Protein AF-A0A958Y1S9-F1 (afdb_monomer)

Secondary structure (DSSP, 8-state):
--------------------------------GGG-BSS-HHHHHTTS---------TTS-HHHHHHHHHHHHHHHHHHHHHHHHHTS-HHHHHHH---HHHHHHHHHHTSSEEGGGTTEE-BTT--SPPTTTTTS-TT--HHHHHH---TTTT-TT------TTS--

Foldseek 3Di:
DDDDDDDDDDDDDDDDDDDDDDPDPPPPPPPQLVVFFPDDLVVLCVVDDDDDDDDDCVPPDPVVVVCVVVVVVVVVVVLVVVLCQQARPCCVVLVSHDDPSQSVQCSVVSHQFRPVVVGHGGGHPPDGQQPRRQQEPSPDDPVNLVPDPDPCSVPPPHGYDADPVRHD

Solvent-accessible surface area (backbone atoms only — not comparable to full-atom values): 11092 Å² total; per-residue (Å²): 134,89,84,87,84,90,84,90,85,89,87,89,87,82,89,86,84,86,80,82,96,70,91,75,76,82,73,82,74,78,73,56,52,67,81,33,56,76,57,66,62,67,70,58,49,66,75,64,74,90,74,90,83,80,80,90,63,80,89,50,54,72,69,56,58,64,44,48,63,58,54,52,53,54,50,53,52,50,53,56,52,49,35,35,43,52,62,29,81,57,61,71,58,58,69,56,47,76,43,67,70,57,48,51,51,28,62,78,44,45,37,65,30,38,70,94,58,84,33,46,51,46,43,64,90,69,56,72,70,58,93,59,43,44,42,38,46,93,85,65,48,71,67,56,59,70,69,52,91,56,89,62,75,86,43,97,87,56,72,51,53,59,50,99,85,67,45,113

Sequence (168 aa):
MRLF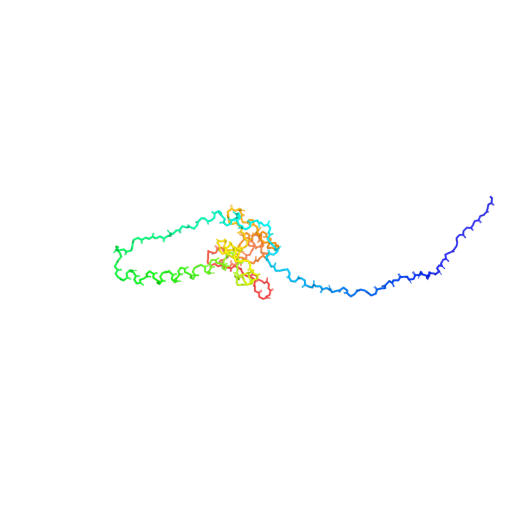NLLFLALSSVFVLSCGSDTGQETSQEASLADSLIVDIDQRLAKYVPVRLTTDVGQLSDKQKQMIPVLIEAARIMDELFWYEAYGQKDSLMEALTNEKLKRYVTINYGPWDRLEGNEPFIYGVGPKPAGANFYPADMTKEEFEAAQLEGKSSLYTFLRRDEGGKL

Nearest PDB structures (foldseek):
  5zum-assembly1_B  TM=8.514E-01  e=5.036E-05  Corallococcus sp. EGB

Radius of gyration: 29.76 Å; Cα contacts (8 Å, |Δi|>4): 106; chains: 1; bounding box: 54×35×114 Å

pLDDT: mean 83.68, std 22.07, range [27.48, 98.56]

Structure (mmCIF, N/CA/C/O backbone):
data_AF-A0A958Y1S9-F1
#
_entry.id   AF-A0A958Y1S9-F1
#
loop_
_atom_site.group_PDB
_atom_site.id
_atom_site.type_symbol
_atom_site.label_atom_id
_atom_site.label_alt_id
_atom_site.label_comp_id
_atom_site.label_asym_id
_atom_site.label_entity_id
_atom_site.label_seq_id
_atom_site.pdbx_PDB_ins_code
_atom_site.Cartn_x
_atom_site.Cartn_y
_atom_site.Cartn_z
_atom_site.occupancy
_atom_site.B_iso_or_equiv
_atom_site.auth_seq_id
_atom_site.auth_comp_id
_atom_site.auth_asym_id
_atom_site.auth_atom_id
_atom_site.pdbx_PDB_model_num
ATOM 1 N N . MET A 1 1 ? 32.224 -9.405 -84.136 1.00 35.88 1 MET A N 1
ATOM 2 C CA . MET A 1 1 ? 33.655 -9.139 -84.386 1.00 35.88 1 MET A CA 1
ATOM 3 C C . MET A 1 1 ? 33.952 -7.716 -83.923 1.00 35.88 1 MET A C 1
ATOM 5 O O . MET A 1 1 ? 33.524 -6.815 -84.618 1.00 35.88 1 MET A O 1
ATOM 9 N N . ARG A 1 2 ? 34.645 -7.567 -82.772 1.00 36.53 2 ARG A N 1
ATOM 10 C CA . ARG A 1 2 ? 35.274 -6.336 -82.216 1.00 36.53 2 ARG A CA 1
ATOM 11 C C . ARG A 1 2 ? 34.334 -5.160 -81.859 1.00 36.53 2 ARG A C 1
ATOM 13 O O . ARG A 1 2 ? 33.437 -4.863 -82.619 1.00 36.53 2 ARG A O 1
ATOM 20 N N . LEU A 1 3 ? 34.499 -4.375 -80.795 1.00 39.72 3 LEU A N 1
ATOM 21 C CA . LEU A 1 3 ? 35.246 -4.386 -79.525 1.00 39.72 3 LEU A CA 1
ATOM 22 C C . LEU A 1 3 ? 34.867 -3.038 -78.834 1.00 39.72 3 LEU A C 1
ATOM 24 O O . LEU A 1 3 ? 34.618 -2.067 -79.539 1.00 39.72 3 LEU A O 1
ATOM 28 N N . PHE A 1 4 ? 34.969 -2.974 -77.500 1.00 48.81 4 PHE A N 1
ATOM 29 C CA . PHE A 1 4 ? 35.302 -1.787 -76.673 1.00 48.81 4 PHE A CA 1
ATOM 30 C C . PHE A 1 4 ? 34.226 -0.827 -76.090 1.00 48.81 4 PHE A C 1
ATOM 32 O O . PHE A 1 4 ? 33.785 0.124 -76.719 1.00 48.81 4 PHE A O 1
ATOM 39 N N . ASN A 1 5 ? 33.935 -1.081 -74.802 1.00 37.22 5 ASN A N 1
ATOM 40 C CA . ASN A 1 5 ? 34.116 -0.250 -73.590 1.00 37.22 5 ASN A CA 1
ATOM 41 C C . ASN A 1 5 ? 33.474 1.141 -73.377 1.00 37.22 5 ASN A C 1
ATOM 43 O O . ASN A 1 5 ? 33.866 2.148 -73.955 1.00 37.22 5 ASN A O 1
ATOM 47 N N . LEU A 1 6 ? 32.616 1.133 -72.3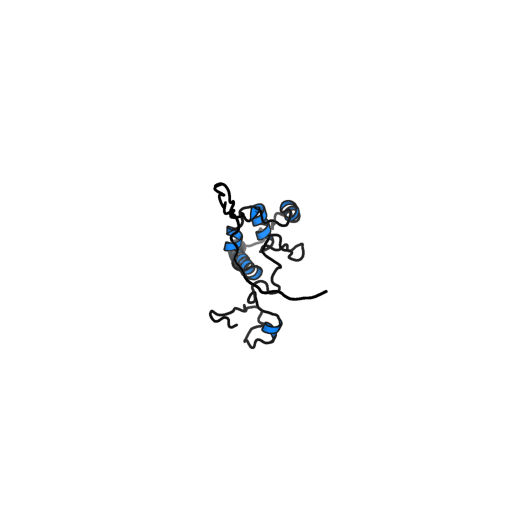43 1.00 44.75 6 LEU A N 1
ATOM 48 C CA . LEU A 1 6 ? 32.395 2.079 -71.235 1.00 44.75 6 LEU A CA 1
ATOM 49 C C . LEU A 1 6 ? 33.318 3.313 -71.110 1.00 44.75 6 LEU A C 1
ATOM 51 O O . LEU A 1 6 ? 34.526 3.164 -70.930 1.00 44.75 6 LEU A O 1
ATOM 55 N N . LEU A 1 7 ? 32.697 4.486 -70.903 1.00 48.53 7 LEU A N 1
ATOM 56 C CA . LEU A 1 7 ? 33.104 5.430 -69.852 1.00 48.53 7 LEU A CA 1
ATOM 57 C C . LEU A 1 7 ? 31.903 6.254 -69.329 1.00 48.53 7 LEU A C 1
ATOM 59 O O . LEU A 1 7 ? 30.962 6.552 -70.056 1.00 48.53 7 LEU A O 1
ATOM 63 N N . PHE A 1 8 ? 31.965 6.533 -68.030 1.00 41.59 8 PHE A N 1
ATOM 64 C CA . PHE A 1 8 ? 30.980 7.055 -67.078 1.00 41.59 8 PHE A CA 1
ATOM 65 C C . PHE A 1 8 ? 30.506 8.525 -67.243 1.00 41.59 8 PHE A C 1
ATOM 67 O O . PHE A 1 8 ? 31.199 9.343 -67.838 1.00 41.59 8 PHE A O 1
ATOM 74 N N . LEU A 1 9 ? 29.439 8.833 -66.472 1.00 36.12 9 LEU A N 1
ATOM 75 C CA . LEU A 1 9 ? 29.224 10.008 -65.582 1.00 36.12 9 LEU A CA 1
ATOM 76 C C . LEU A 1 9 ? 28.155 11.074 -65.963 1.00 36.12 9 LEU A C 1
ATOM 78 O O . LEU A 1 9 ? 28.416 12.010 -66.702 1.00 36.12 9 LEU A O 1
ATOM 82 N N . ALA A 1 10 ? 26.983 10.911 -65.316 1.00 41.19 10 ALA A N 1
ATOM 83 C CA . ALA A 1 10 ? 26.120 11.881 -64.605 1.00 41.19 10 ALA A CA 1
ATOM 84 C C . ALA A 1 10 ? 25.600 13.173 -65.284 1.00 41.19 10 ALA A C 1
ATOM 86 O O . ALA A 1 10 ? 26.380 14.035 -65.660 1.00 41.19 10 ALA A O 1
ATOM 87 N N . LEU A 1 11 ? 24.273 13.403 -65.245 1.00 43.31 11 LEU A N 1
ATOM 88 C CA . LEU A 1 11 ? 23.612 14.220 -64.202 1.00 43.31 11 LEU A CA 1
ATOM 89 C C . LEU A 1 11 ? 22.073 14.178 -64.343 1.00 43.31 11 LEU A C 1
ATOM 91 O O . LEU A 1 11 ? 21.521 14.335 -65.429 1.00 43.31 11 LEU A O 1
ATOM 95 N N . SER A 1 12 ? 21.397 13.955 -63.219 1.00 45.28 12 SER A N 1
ATOM 96 C CA . SER A 1 12 ? 19.947 13.818 -63.054 1.00 45.28 12 SER A CA 1
ATOM 97 C C . SER A 1 12 ? 19.234 15.167 -62.897 1.00 45.28 12 SER A C 1
ATOM 99 O O . SER A 1 12 ? 19.776 16.077 -62.276 1.00 45.28 12 SER A O 1
ATOM 101 N N . SER A 1 13 ? 17.964 15.262 -63.304 1.00 46.06 13 SER A N 1
ATOM 102 C CA . SER A 1 13 ? 16.965 16.112 -62.627 1.00 46.06 13 SER A CA 1
ATOM 103 C C . SER A 1 13 ? 15.566 15.522 -62.814 1.00 46.06 13 SER A C 1
ATOM 105 O O . SER A 1 13 ? 15.034 15.470 -63.919 1.00 46.06 13 SER A O 1
ATOM 107 N N . VAL A 1 14 ? 15.020 15.026 -61.706 1.00 54.75 14 VAL A N 1
ATOM 108 C CA . VAL A 1 14 ? 13.735 14.339 -61.555 1.00 54.75 14 VAL A CA 1
ATOM 109 C C . VAL A 1 14 ? 12.621 15.368 -61.337 1.00 54.75 14 VAL A C 1
ATOM 111 O O . VAL A 1 14 ? 12.810 16.354 -60.629 1.00 54.75 14 VAL A O 1
ATOM 114 N N . PHE A 1 15 ? 11.464 15.120 -61.952 1.00 43.06 15 PHE A N 1
ATOM 115 C CA . PHE A 1 15 ? 10.226 15.890 -61.809 1.00 43.06 15 PHE A CA 1
ATOM 116 C C . PHE A 1 15 ? 9.675 15.816 -60.376 1.00 43.06 15 PHE A C 1
ATOM 118 O O . PHE A 1 15 ? 9.481 14.724 -59.846 1.00 43.06 15 PHE A O 1
ATOM 125 N N . VAL A 1 16 ? 9.359 16.970 -59.781 1.00 47.00 16 VAL A N 1
ATOM 126 C CA . VAL A 1 16 ? 8.634 17.070 -58.506 1.00 47.00 16 VAL A CA 1
ATOM 127 C C . VAL A 1 16 ? 7.169 17.401 -58.794 1.00 47.00 16 VAL A C 1
ATOM 129 O O . VAL A 1 16 ? 6.853 18.477 -59.294 1.00 47.00 16 VAL A O 1
ATOM 132 N N . LEU A 1 17 ? 6.283 16.467 -58.452 1.00 54.09 17 LEU A N 1
ATOM 133 C CA . LEU A 1 17 ? 4.863 16.688 -58.186 1.00 54.09 17 LEU A CA 1
ATOM 134 C C . LEU A 1 17 ? 4.674 16.489 -56.679 1.00 54.09 17 LEU A C 1
ATOM 136 O O . LEU A 1 17 ? 4.943 15.399 -56.180 1.00 54.09 17 LEU A O 1
ATOM 140 N N . SER A 1 18 ? 4.217 17.511 -55.955 1.00 53.84 18 SER A N 1
ATOM 141 C CA . SER A 1 18 ? 3.702 17.335 -54.594 1.00 53.84 18 SER A CA 1
ATOM 142 C C . SER A 1 18 ? 2.550 18.298 -54.327 1.00 53.84 18 SER A C 1
ATOM 144 O O . SER A 1 18 ? 2.613 19.477 -54.671 1.00 53.84 18 SER A O 1
ATOM 146 N N . CYS A 1 19 ? 1.485 17.724 -53.773 1.00 47.78 19 CYS A N 1
ATOM 147 C CA . CYS A 1 19 ? 0.127 18.241 -53.663 1.00 47.78 19 CYS A CA 1
ATOM 148 C C . CYS A 1 19 ? -0.088 19.205 -52.489 1.00 47.78 19 CYS A C 1
ATOM 150 O O . CYS A 1 19 ? 0.555 19.087 -51.452 1.00 47.78 19 CYS A O 1
ATOM 152 N N . GLY A 1 20 ? -1.075 20.088 -52.681 1.00 36.44 20 GLY A N 1
ATOM 153 C CA . GLY A 1 20 ? -2.283 20.198 -51.851 1.00 36.44 20 GLY A CA 1
ATOM 154 C C . GLY A 1 20 ? -2.111 20.301 -50.339 1.00 36.44 20 GLY A C 1
ATOM 155 O O . GLY A 1 20 ? -1.920 19.304 -49.655 1.00 36.44 20 GLY A O 1
ATOM 156 N N . SER A 1 21 ? -2.293 21.518 -49.841 1.00 44.81 21 SER A N 1
ATOM 157 C CA . SER A 1 21 ? -2.508 21.875 -48.442 1.00 44.81 21 SER A CA 1
ATOM 158 C C . SER A 1 21 ? -3.730 21.170 -47.845 1.00 44.81 21 SER A C 1
ATOM 160 O O . SER A 1 21 ? -4.857 21.522 -48.192 1.00 44.81 21 SER A O 1
ATOM 162 N N . ASP A 1 22 ? -3.492 20.260 -46.905 1.00 35.56 22 ASP A N 1
ATOM 163 C CA . ASP A 1 22 ? -4.462 19.889 -45.879 1.00 35.56 22 ASP A CA 1
ATOM 164 C C . ASP A 1 22 ? -3.792 20.053 -44.514 1.00 35.56 22 ASP A C 1
ATOM 166 O O . ASP A 1 22 ? -2.750 19.465 -44.213 1.00 35.56 22 ASP A O 1
ATOM 170 N N . THR A 1 23 ? -4.360 20.955 -43.726 1.00 38.91 23 THR A N 1
ATOM 171 C CA . THR A 1 23 ? -3.888 21.357 -42.406 1.00 38.91 23 THR A CA 1
ATOM 172 C C . THR A 1 23 ? -4.188 20.222 -41.431 1.00 38.91 23 THR A C 1
ATOM 174 O O . THR A 1 23 ? -5.226 20.206 -40.773 1.00 38.91 23 THR A O 1
ATOM 177 N N . GLY A 1 24 ? -3.291 19.239 -41.368 1.00 29.97 24 GLY A N 1
ATOM 178 C CA . GLY A 1 24 ? -3.310 18.193 -40.355 1.00 29.97 24 GLY A CA 1
ATOM 179 C C . GLY A 1 24 ? -3.065 18.802 -38.979 1.00 29.97 24 GLY A C 1
ATOM 180 O O . GLY A 1 24 ? -1.935 19.132 -38.630 1.00 29.97 24 GLY A O 1
ATOM 181 N N . GLN A 1 25 ? -4.137 18.972 -38.208 1.00 29.33 25 GLN A N 1
ATOM 182 C CA . GLN A 1 25 ? -4.060 19.132 -36.763 1.00 29.33 25 GLN A CA 1
ATOM 183 C C . GLN A 1 25 ? -3.378 17.889 -36.182 1.00 29.33 25 GLN A C 1
ATOM 185 O O . GLN A 1 25 ? -3.997 16.830 -36.080 1.00 29.33 25 GLN A O 1
ATOM 190 N N . GLU A 1 26 ? -2.121 18.021 -35.762 1.00 32.56 26 GLU A N 1
ATOM 191 C CA . GLU A 1 26 ? -1.571 17.147 -34.732 1.00 32.56 26 GLU A CA 1
ATOM 192 C C . GLU A 1 26 ? -2.350 17.428 -33.447 1.00 32.56 26 GLU A C 1
ATOM 194 O O . GLU A 1 26 ? -2.066 18.351 -32.686 1.00 32.56 26 GLU A O 1
ATOM 199 N N . THR A 1 27 ? -3.413 16.654 -33.250 1.00 27.48 27 THR A N 1
ATOM 200 C CA . THR A 1 27 ? -4.022 16.509 -31.938 1.00 27.48 27 THR A CA 1
ATOM 201 C C . THR A 1 27 ? -3.050 15.673 -31.125 1.00 27.48 27 THR A C 1
ATOM 203 O O . THR A 1 27 ? -2.989 14.453 -31.262 1.00 27.48 27 THR A O 1
ATOM 206 N N . SER A 1 28 ? -2.265 16.348 -30.294 1.00 35.50 28 SER A N 1
ATOM 207 C CA . SER A 1 28 ? -1.664 15.779 -29.100 1.00 35.50 28 SER A CA 1
ATOM 208 C C . SER A 1 28 ? -2.789 15.213 -28.230 1.00 35.50 28 SER A C 1
ATOM 210 O O . SER A 1 28 ? -3.371 15.892 -27.389 1.00 35.50 28 SER A O 1
ATOM 212 N N . GLN A 1 29 ? -3.135 13.949 -28.476 1.00 35.03 29 GLN A N 1
ATOM 213 C CA . GLN A 1 29 ? -3.830 13.121 -27.506 1.00 35.03 29 GLN A CA 1
ATOM 214 C C . GLN A 1 29 ? -2.866 12.910 -26.337 1.00 35.03 29 GLN A C 1
ATOM 216 O O . GLN A 1 29 ? -2.034 12.005 -26.349 1.00 35.03 29 GLN A O 1
ATOM 221 N N . GLU A 1 30 ? -2.985 13.745 -25.307 1.00 40.19 30 GLU A N 1
ATOM 222 C CA . GLU A 1 30 ? -2.735 13.278 -23.948 1.00 40.19 30 GLU A CA 1
ATOM 223 C C . GLU A 1 30 ? -3.737 12.149 -23.694 1.00 40.19 30 GLU A C 1
ATOM 225 O O . GLU A 1 30 ? -4.896 12.372 -23.342 1.00 40.19 30 GLU A O 1
ATOM 230 N N . ALA A 1 31 ? -3.313 10.920 -23.989 1.00 40.09 31 ALA A N 1
ATOM 231 C CA . ALA A 1 31 ? -4.063 9.726 -23.658 1.00 40.09 31 ALA A CA 1
ATOM 232 C C . ALA A 1 31 ? -4.252 9.716 -22.140 1.00 40.09 31 ALA A C 1
ATOM 234 O O . ALA A 1 31 ? -3.313 9.487 -21.375 1.00 40.09 31 ALA A O 1
ATOM 235 N N . SER A 1 32 ? -5.470 10.019 -21.694 1.00 46.41 32 SER A N 1
ATOM 236 C CA . SER A 1 32 ? -5.829 9.864 -20.293 1.00 46.41 32 SER A CA 1
ATOM 237 C C . SER A 1 32 ? -5.598 8.400 -19.910 1.00 46.41 32 SER A C 1
ATOM 239 O O . SER A 1 32 ? -5.998 7.504 -20.652 1.00 46.41 32 SER A O 1
ATOM 241 N N . LEU A 1 33 ? -4.986 8.133 -18.753 1.00 52.72 33 LEU A N 1
ATOM 242 C CA . LEU A 1 33 ? -4.694 6.769 -18.277 1.00 52.72 33 LEU A CA 1
ATOM 243 C C . LEU A 1 33 ? -5.934 5.859 -18.167 1.00 52.72 33 LEU A C 1
ATOM 245 O O . LEU A 1 33 ? -5.793 4.654 -17.969 1.00 52.72 33 LEU A O 1
ATOM 249 N N . ALA A 1 34 ? -7.144 6.408 -18.313 1.00 47.28 34 ALA A N 1
ATOM 250 C CA . ALA A 1 34 ? -8.366 5.631 -18.466 1.00 47.28 34 ALA A CA 1
ATOM 251 C C . ALA A 1 34 ? -8.385 4.762 -19.743 1.00 47.28 34 ALA A C 1
ATOM 253 O O . ALA A 1 34 ? -8.983 3.690 -19.696 1.00 47.28 34 ALA A O 1
ATOM 254 N N . ASP A 1 35 ? -7.691 5.160 -20.818 1.00 49.47 35 ASP A N 1
ATOM 255 C CA . ASP A 1 35 ? -7.520 4.370 -22.057 1.00 49.47 35 ASP A CA 1
ATOM 256 C C . ASP A 1 35 ? -6.320 3.397 -21.997 1.00 49.47 35 ASP A C 1
ATOM 258 O O . ASP A 1 35 ? -6.071 2.644 -22.935 1.00 49.47 35 ASP A O 1
ATOM 262 N N . SER A 1 36 ? -5.589 3.365 -20.875 1.00 62.19 36 SER A N 1
ATOM 263 C CA . SER A 1 36 ? -4.355 2.579 -20.683 1.00 62.19 36 SER A CA 1
ATOM 264 C C . SER A 1 36 ? -4.560 1.271 -19.904 1.00 62.19 36 SER A C 1
ATOM 266 O O . SER A 1 36 ? -3.594 0.668 -19.429 1.00 62.19 36 SER A O 1
ATOM 268 N N . LEU A 1 37 ? -5.804 0.830 -19.711 1.00 70.31 37 LEU A N 1
ATOM 269 C CA . LEU A 1 37 ? -6.114 -0.418 -19.009 1.00 70.31 37 LEU A CA 1
ATOM 270 C C . LEU A 1 37 ? -5.789 -1.638 -19.878 1.00 70.31 37 LEU A C 1
ATOM 272 O O . LEU A 1 37 ? -6.243 -1.736 -21.013 1.00 70.31 37 LEU A O 1
ATOM 276 N N . ILE A 1 38 ? -5.062 -2.608 -19.317 1.00 78.12 38 ILE A N 1
ATOM 277 C CA . ILE A 1 38 ? -4.808 -3.901 -19.986 1.00 78.12 38 ILE A CA 1
ATOM 278 C C . ILE A 1 38 ? -5.879 -4.945 -19.598 1.00 78.12 38 ILE A C 1
ATOM 280 O O . ILE A 1 38 ? -5.991 -6.000 -20.219 1.00 78.12 38 ILE A O 1
ATOM 284 N N . VAL A 1 39 ? -6.691 -4.663 -18.571 1.00 82.31 39 VAL A N 1
ATOM 285 C CA . VAL A 1 39 ? -7.646 -5.614 -17.976 1.00 82.31 39 VAL A CA 1
ATOM 286 C C . VAL A 1 39 ? -9.040 -5.015 -17.796 1.00 82.31 39 VAL A C 1
ATOM 288 O O . VAL A 1 39 ? -9.200 -3.803 -17.654 1.00 82.31 39 VAL A O 1
ATOM 291 N N . ASP A 1 40 ? -10.046 -5.889 -17.704 1.00 91.25 40 ASP A N 1
ATOM 292 C CA . ASP A 1 40 ? -11.389 -5.529 -17.244 1.00 91.25 40 ASP A CA 1
ATOM 293 C C . ASP A 1 40 ? -11.366 -5.239 -15.732 1.00 91.25 40 ASP A C 1
ATOM 295 O O . ASP A 1 40 ? -11.329 -6.143 -14.891 1.00 91.25 40 ASP A O 1
ATOM 299 N N . ILE A 1 41 ? -11.369 -3.953 -15.377 1.00 92.12 41 ILE A N 1
ATOM 300 C CA . ILE A 1 41 ? -11.268 -3.514 -13.983 1.00 92.12 41 ILE A CA 1
ATOM 301 C C . ILE A 1 41 ? -12.492 -3.898 -13.143 1.00 92.12 41 ILE A C 1
ATOM 303 O O . ILE A 1 41 ? -12.367 -4.091 -11.934 1.00 92.12 41 ILE A O 1
ATOM 307 N N . ASP A 1 42 ? -13.665 -4.038 -13.764 1.00 93.88 42 ASP A N 1
ATOM 308 C CA . ASP A 1 42 ? -14.901 -4.403 -13.077 1.00 93.88 42 ASP A CA 1
ATOM 309 C C . ASP A 1 42 ? -14.856 -5.864 -12.634 1.00 93.88 42 ASP A C 1
ATOM 311 O O . ASP A 1 42 ? -15.123 -6.175 -11.469 1.00 93.88 42 ASP A O 1
ATOM 315 N N . GLN A 1 43 ? -14.418 -6.754 -13.528 1.00 94.75 43 GLN A N 1
ATOM 316 C CA . GLN A 1 43 ? -14.202 -8.161 -13.200 1.00 94.75 43 GLN A CA 1
ATOM 317 C C . GLN A 1 43 ? -13.162 -8.328 -12.082 1.00 94.75 43 GLN A C 1
ATOM 319 O O . GLN A 1 43 ? -13.335 -9.143 -11.172 1.00 94.75 43 GLN A O 1
ATOM 324 N N . ARG A 1 44 ? -12.074 -7.555 -12.141 1.00 94.25 44 ARG A N 1
ATOM 325 C CA . ARG A 1 44 ? -10.997 -7.592 -11.146 1.00 94.25 44 ARG A CA 1
ATOM 326 C C . ARG A 1 44 ? -11.471 -7.100 -9.775 1.00 94.25 44 ARG A C 1
ATOM 328 O O . ARG A 1 44 ? -11.271 -7.786 -8.774 1.00 94.25 44 ARG A O 1
ATOM 335 N N . LEU A 1 45 ? -12.174 -5.968 -9.724 1.00 95.25 45 LEU A N 1
ATOM 336 C CA . LEU A 1 45 ? -12.756 -5.433 -8.489 1.00 95.25 45 LEU A CA 1
ATOM 337 C C . LEU A 1 45 ? -13.797 -6.365 -7.866 1.00 95.25 45 LEU A C 1
ATOM 339 O O . LEU A 1 45 ? -13.874 -6.434 -6.641 1.00 95.25 45 LEU A O 1
ATOM 343 N N . ALA A 1 46 ? -14.565 -7.103 -8.672 1.00 95.94 46 ALA A N 1
ATOM 344 C CA . ALA A 1 46 ? -15.579 -8.035 -8.176 1.00 95.94 46 ALA A CA 1
ATOM 345 C C . ALA A 1 46 ? -15.003 -9.158 -7.288 1.00 95.94 46 ALA A C 1
ATOM 347 O O . ALA A 1 46 ? -15.736 -9.729 -6.481 1.00 95.94 46 ALA A O 1
ATOM 348 N N . LYS A 1 47 ? -13.692 -9.441 -7.373 1.00 96.00 47 LYS A N 1
ATOM 349 C CA . LYS A 1 47 ? -12.992 -10.371 -6.467 1.00 96.00 47 LYS A CA 1
ATOM 350 C C . LYS A 1 47 ? -12.912 -9.849 -5.024 1.00 96.00 47 LYS A C 1
ATOM 352 O O . LYS A 1 47 ? -12.801 -10.643 -4.092 1.00 96.00 47 LYS A O 1
ATOM 357 N N . TYR A 1 48 ? -12.989 -8.531 -4.824 1.00 96.12 48 TYR A N 1
ATOM 358 C CA . TYR A 1 48 ? -12.881 -7.878 -3.519 1.00 96.12 48 TYR A CA 1
ATOM 359 C C . TYR A 1 48 ? -14.264 -7.555 -2.952 1.00 96.12 48 TYR A C 1
ATOM 361 O O . TYR A 1 48 ? -14.823 -6.475 -3.160 1.00 96.12 48 TYR A O 1
ATOM 369 N N . VAL A 1 49 ? -14.815 -8.502 -2.193 1.00 95.75 49 VAL A N 1
ATOM 370 C CA . VAL A 1 49 ? -16.122 -8.341 -1.546 1.00 95.75 49 VAL A CA 1
ATOM 371 C C . VAL A 1 49 ? -15.994 -7.416 -0.327 1.00 95.75 49 VAL A C 1
ATOM 373 O O . VAL A 1 49 ? -15.218 -7.713 0.583 1.00 95.75 49 VAL A O 1
ATOM 376 N N . PRO A 1 50 ? -16.749 -6.303 -0.257 1.00 95.12 50 PRO A N 1
ATOM 377 C CA . PRO A 1 50 ? -16.726 -5.429 0.906 1.00 95.12 50 PRO A CA 1
ATOM 378 C C . PRO A 1 50 ? -17.375 -6.126 2.105 1.00 95.12 50 PRO A C 1
ATOM 380 O O . PRO A 1 50 ? -18.538 -6.525 2.058 1.00 95.12 50 PRO A O 1
ATOM 383 N N . VAL A 1 51 ? -16.632 -6.225 3.205 1.00 97.19 51 VAL A N 1
ATOM 384 C CA . VAL A 1 51 ? -17.116 -6.782 4.472 1.00 97.19 51 VAL A CA 1
ATOM 385 C C . VAL A 1 51 ? -17.048 -5.704 5.543 1.00 97.19 51 VAL A C 1
ATOM 387 O O . VAL A 1 51 ? -16.033 -5.027 5.706 1.00 97.19 51 VAL A O 1
ATOM 390 N N . ARG A 1 52 ? -18.135 -5.537 6.299 1.00 97.12 52 ARG A N 1
ATOM 391 C CA . ARG A 1 52 ? -18.154 -4.630 7.448 1.00 97.12 52 ARG A CA 1
ATOM 392 C C . ARG A 1 52 ? -17.356 -5.248 8.594 1.00 97.12 52 ARG A C 1
ATOM 394 O O . ARG A 1 52 ? -17.808 -6.210 9.207 1.00 97.12 52 ARG A O 1
ATOM 401 N N . LEU A 1 53 ? -16.214 -4.650 8.920 1.00 96.31 53 LEU A N 1
ATOM 402 C CA . LEU A 1 53 ? -15.472 -4.975 10.135 1.00 96.31 53 LEU A CA 1
ATOM 403 C C . LEU A 1 53 ? -16.132 -4.287 11.335 1.00 96.31 53 LEU A C 1
ATOM 405 O O . LEU A 1 53 ? -16.401 -3.085 11.317 1.00 96.31 53 LEU A O 1
ATOM 409 N N . THR A 1 54 ? -16.428 -5.057 12.375 1.00 96.25 54 THR A N 1
ATOM 410 C CA . THR A 1 54 ? -17.003 -4.558 13.625 1.00 96.25 54 THR A CA 1
ATOM 411 C C . THR A 1 54 ? -16.523 -5.417 14.786 1.00 96.25 54 THR A C 1
ATOM 413 O O . THR A 1 54 ? -16.067 -6.540 14.585 1.00 96.25 54 THR A O 1
ATOM 416 N N . THR A 1 55 ? -16.588 -4.876 15.996 1.00 95.50 55 THR A N 1
ATOM 417 C CA . THR A 1 55 ? -16.216 -5.579 17.222 1.00 95.50 55 THR A CA 1
ATOM 418 C C . THR A 1 55 ? -16.931 -4.942 18.409 1.00 95.50 55 THR A C 1
ATOM 420 O O . THR A 1 55 ? -17.251 -3.750 18.369 1.00 95.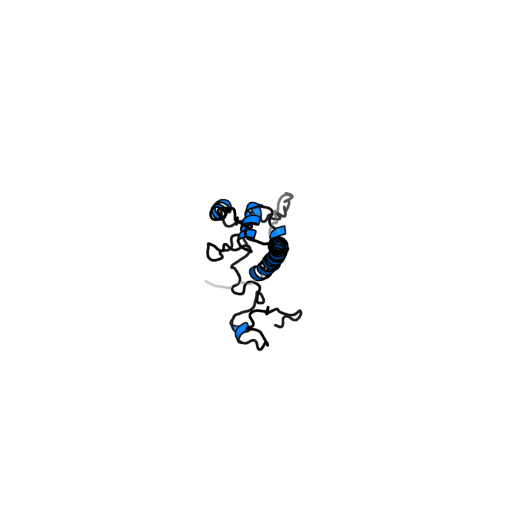50 55 THR A O 1
ATOM 423 N N . ASP A 1 56 ? -17.191 -5.725 19.455 1.00 96.94 56 ASP A N 1
ATOM 424 C CA . ASP A 1 56 ? -17.733 -5.205 20.707 1.00 96.94 56 ASP A CA 1
ATOM 425 C C . ASP A 1 56 ? -16.618 -4.540 21.524 1.00 96.94 56 ASP A C 1
ATOM 427 O O . ASP A 1 56 ? -15.636 -5.170 21.914 1.00 96.94 56 ASP A O 1
ATOM 431 N N . VAL A 1 57 ? -16.783 -3.247 21.798 1.00 96.62 57 VAL A N 1
ATOM 432 C CA . VAL A 1 57 ? -15.866 -2.451 22.627 1.00 96.62 57 VAL A CA 1
ATOM 433 C C . VAL A 1 57 ? -16.412 -2.216 24.038 1.00 96.62 57 VAL A C 1
ATOM 435 O O . VAL A 1 57 ? -15.814 -1.471 24.815 1.00 96.62 57 VAL A O 1
ATOM 438 N N . GLY A 1 58 ? -17.546 -2.829 24.395 1.00 97.56 58 GLY A N 1
ATOM 439 C CA . GLY A 1 58 ? -18.197 -2.684 25.697 1.00 97.56 58 GLY A CA 1
ATOM 440 C C . GLY A 1 58 ? -17.319 -3.125 26.867 1.00 97.56 58 GLY A C 1
ATOM 441 O O . GLY A 1 58 ? -17.353 -2.493 27.920 1.00 97.56 58 GLY A O 1
ATOM 442 N N . GLN A 1 59 ? -16.467 -4.129 26.649 1.00 96.94 59 GLN A N 1
ATOM 443 C CA . GLN A 1 59 ? -15.527 -4.662 27.645 1.00 96.94 59 GLN A CA 1
ATOM 444 C C . GLN A 1 59 ? -14.340 -3.728 27.941 1.00 96.94 59 GLN A C 1
ATOM 446 O O . GLN A 1 59 ? -13.571 -3.976 28.868 1.00 96.94 59 GLN A O 1
ATOM 451 N N . LEU A 1 60 ? -14.158 -2.664 27.153 1.00 98.19 60 LEU A N 1
ATOM 452 C CA . LEU A 1 60 ? -13.054 -1.727 27.325 1.00 98.19 60 LEU A CA 1
ATOM 453 C C . LEU A 1 60 ? -13.410 -0.628 28.328 1.00 98.19 60 LEU A C 1
ATOM 455 O O . LEU A 1 60 ? -14.498 -0.045 28.290 1.00 98.19 60 LEU A O 1
ATOM 459 N N . SER A 1 61 ? -12.441 -0.284 29.174 1.00 98.56 61 SER A N 1
ATOM 460 C CA . SER A 1 61 ? -12.509 0.909 30.021 1.00 98.56 61 SER A CA 1
ATOM 461 C C . SER A 1 61 ? -12.557 2.193 29.184 1.00 98.56 61 SER A C 1
ATOM 463 O O . SER A 1 61 ? -12.121 2.221 28.030 1.00 98.56 61 SER A O 1
ATOM 465 N N . ASP A 1 62 ? -13.013 3.292 29.784 1.00 98.31 62 ASP A N 1
ATOM 466 C CA . ASP A 1 62 ? -13.096 4.588 29.097 1.00 98.31 62 ASP A CA 1
ATOM 467 C C . ASP A 1 62 ? -11.734 5.064 28.574 1.00 98.31 62 ASP A C 1
ATOM 469 O O . ASP A 1 62 ? -11.636 5.556 27.451 1.00 98.31 62 ASP A O 1
ATOM 473 N N . LYS A 1 63 ? -10.654 4.826 29.331 1.00 98.44 63 LYS A N 1
ATOM 474 C CA . LYS A 1 63 ? -9.285 5.155 28.900 1.00 98.44 63 LYS A CA 1
ATOM 475 C C . LYS A 1 63 ? -8.834 4.323 27.697 1.00 98.44 63 LYS A C 1
ATOM 477 O O . LYS A 1 63 ? -8.183 4.846 26.800 1.00 98.44 63 LYS A O 1
ATOM 482 N N . GLN A 1 64 ? -9.191 3.039 27.646 1.00 98.31 64 GLN A N 1
ATOM 483 C CA . GLN A 1 64 ? -8.882 2.190 26.489 1.00 98.31 64 GLN A CA 1
ATOM 484 C C . GLN A 1 64 ? -9.673 2.628 25.255 1.00 98.31 64 GLN A C 1
ATOM 486 O O . GLN A 1 64 ? -9.111 2.687 24.165 1.00 98.31 64 GLN A O 1
ATOM 491 N N . LYS A 1 65 ? -10.946 3.005 25.420 1.00 98.25 65 LYS A N 1
ATOM 492 C CA . LYS A 1 65 ? -11.752 3.571 24.329 1.00 98.25 65 LYS A CA 1
ATOM 493 C C . LYS A 1 65 ? -11.148 4.872 23.797 1.00 98.25 65 LYS A C 1
ATOM 495 O O . LYS A 1 65 ? -11.094 5.053 22.587 1.00 98.25 65 LYS A O 1
ATOM 500 N N . GLN A 1 66 ? -10.631 5.733 24.675 1.00 98.06 66 GLN A N 1
ATOM 501 C CA . GLN A 1 66 ? -9.923 6.962 24.290 1.00 98.06 66 GLN A CA 1
ATOM 502 C C . GLN A 1 66 ? -8.603 6.699 23.546 1.00 98.06 66 GLN A C 1
ATOM 504 O O . GLN A 1 66 ? -8.194 7.518 22.730 1.00 98.06 66 GLN A O 1
ATOM 509 N N . MET A 1 67 ? -7.949 5.560 23.787 1.00 98.31 67 MET A N 1
ATOM 510 C CA . MET A 1 67 ? -6.714 5.177 23.096 1.00 98.31 67 MET A CA 1
ATOM 511 C C . MET A 1 67 ? -6.959 4.683 21.661 1.00 98.31 67 MET A C 1
ATOM 513 O O . MET A 1 67 ? -6.086 4.839 20.810 1.00 98.31 67 MET A O 1
ATOM 517 N N . ILE A 1 68 ? -8.134 4.113 21.364 1.00 97.56 68 ILE A N 1
ATOM 518 C CA . ILE A 1 68 ? -8.448 3.555 20.035 1.00 97.56 68 ILE A CA 1
ATOM 519 C C . ILE A 1 68 ? -8.258 4.583 18.905 1.00 97.56 68 ILE A C 1
ATOM 521 O O . ILE A 1 68 ? -7.549 4.254 17.956 1.00 97.56 68 ILE A O 1
ATOM 525 N N . PRO A 1 69 ? -8.821 5.809 18.964 1.00 97.38 69 PRO A N 1
ATOM 526 C CA . PRO A 1 69 ? -8.599 6.814 17.924 1.00 97.38 69 PRO A CA 1
ATOM 527 C C . PRO A 1 69 ? -7.117 7.102 17.658 1.00 97.38 69 PRO A C 1
ATOM 529 O O . PRO A 1 69 ? -6.718 7.154 16.500 1.00 97.38 69 PRO A O 1
ATOM 532 N N . VAL A 1 70 ? -6.294 7.184 18.709 1.00 98.25 70 VAL A N 1
ATOM 533 C CA . VAL A 1 70 ? -4.845 7.436 18.598 1.00 98.25 70 VAL A CA 1
ATOM 534 C C . VAL A 1 70 ? -4.133 6.278 17.894 1.00 98.25 70 VAL A C 1
ATOM 536 O O . VAL A 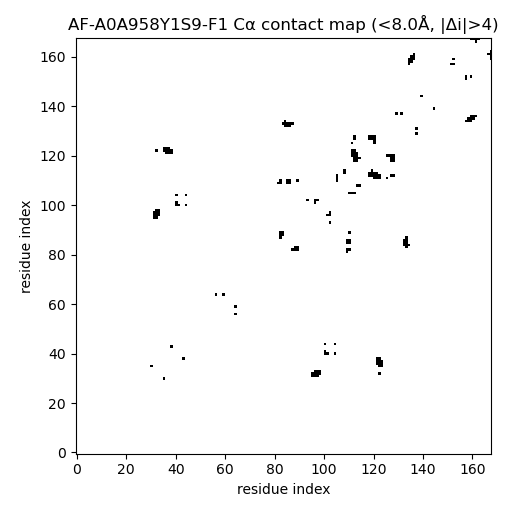1 7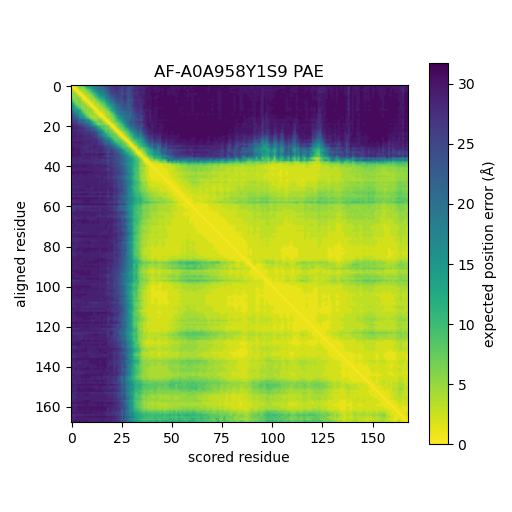0 ? -3.292 6.489 17.025 1.00 98.25 70 VAL A O 1
ATOM 539 N N . LEU A 1 71 ? -4.492 5.035 18.224 1.00 98.31 71 LEU A N 1
ATOM 540 C CA . LEU A 1 71 ? -3.938 3.858 17.549 1.00 98.31 71 LEU A CA 1
ATOM 541 C C . LEU A 1 71 ? -4.378 3.778 16.083 1.00 98.31 71 LEU A C 1
ATOM 543 O O . LEU A 1 71 ? -3.591 3.367 15.235 1.00 98.31 71 LEU A O 1
ATOM 547 N N . ILE A 1 72 ? -5.606 4.197 15.767 1.00 97.81 72 ILE A N 1
ATOM 548 C CA . ILE A 1 72 ? -6.085 4.289 14.383 1.00 97.81 72 ILE A CA 1
ATOM 549 C C . ILE A 1 72 ? -5.306 5.366 13.617 1.00 97.81 72 ILE A C 1
ATOM 551 O O . ILE A 1 72 ? -4.951 5.147 12.463 1.00 97.81 72 ILE A O 1
ATOM 555 N N . GLU A 1 73 ? -5.015 6.513 14.232 1.00 98.25 73 GLU A N 1
ATOM 556 C CA . GLU A 1 73 ? -4.169 7.550 13.628 1.00 98.25 73 GLU A CA 1
ATOM 557 C C . GLU A 1 73 ? -2.758 7.031 13.337 1.00 98.25 73 GLU A C 1
ATOM 559 O O . GLU A 1 73 ? -2.275 7.182 12.216 1.00 98.25 73 GLU A O 1
ATOM 564 N N . ALA A 1 74 ? -2.136 6.330 14.289 1.00 98.44 74 ALA A N 1
ATOM 565 C CA . ALA A 1 74 ? -0.844 5.685 14.069 1.00 98.44 74 ALA A CA 1
ATOM 566 C C . ALA A 1 74 ? -0.904 4.635 12.942 1.00 98.44 74 ALA A C 1
ATOM 568 O O . ALA A 1 74 ? -0.024 4.594 12.085 1.00 98.44 74 ALA A O 1
ATOM 569 N N . ALA A 1 75 ? -1.965 3.824 12.889 1.00 98.19 75 ALA A N 1
ATOM 570 C CA . ALA A 1 75 ? -2.154 2.831 11.832 1.00 98.19 75 ALA A CA 1
ATOM 571 C C . ALA A 1 75 ? -2.307 3.468 10.438 1.00 98.19 75 ALA A C 1
ATOM 573 O O . ALA A 1 75 ? -1.808 2.913 9.464 1.00 98.19 75 ALA A O 1
ATOM 574 N N . ARG A 1 76 ? -2.936 4.648 10.331 1.00 97.50 76 ARG A N 1
ATOM 575 C CA . ARG A 1 76 ? -3.011 5.397 9.063 1.00 97.50 76 ARG A CA 1
ATOM 576 C C . ARG A 1 76 ? -1.640 5.866 8.580 1.00 97.50 76 ARG A C 1
ATOM 578 O O . A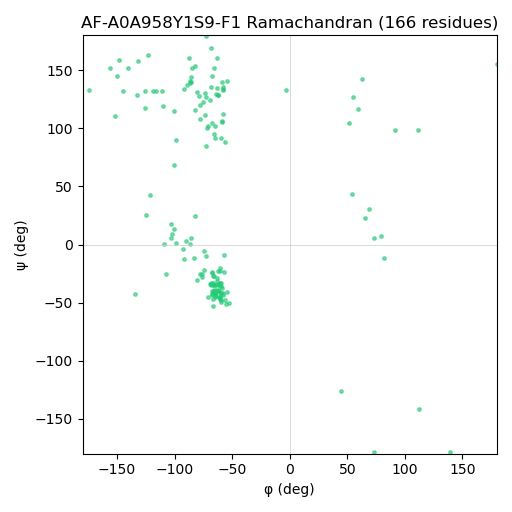RG A 1 76 ? -1.401 5.870 7.383 1.00 97.50 76 ARG A O 1
ATOM 585 N N . ILE A 1 77 ? -0.731 6.223 9.488 1.00 97.88 77 ILE A N 1
ATOM 586 C CA . ILE A 1 77 ? 0.650 6.568 9.112 1.00 97.88 77 ILE A CA 1
ATOM 587 C C . ILE A 1 77 ? 1.363 5.337 8.540 1.00 97.88 77 ILE A C 1
ATOM 589 O O . ILE A 1 77 ? 2.039 5.443 7.521 1.00 97.88 77 ILE A O 1
ATOM 593 N N . MET A 1 78 ? 1.175 4.164 9.153 1.00 98.12 78 MET A N 1
ATOM 594 C CA . MET A 1 78 ? 1.749 2.913 8.641 1.00 98.12 78 MET A CA 1
ATOM 595 C C . MET A 1 78 ? 1.245 2.574 7.230 1.00 98.12 78 MET A C 1
ATOM 597 O O . MET A 1 78 ? 2.011 2.037 6.435 1.00 98.12 78 MET A O 1
ATOM 601 N N . ASP A 1 79 ? -0.006 2.919 6.909 1.00 96.69 79 ASP A N 1
ATOM 602 C CA . ASP A 1 79 ? -0.576 2.746 5.568 1.00 96.69 79 ASP A CA 1
ATOM 603 C C . ASP A 1 79 ? 0.221 3.533 4.514 1.00 96.69 79 ASP A C 1
ATOM 605 O O . ASP A 1 79 ? 0.644 2.980 3.499 1.00 96.69 79 ASP A O 1
ATOM 609 N N . GLU A 1 80 ? 0.516 4.806 4.792 1.00 95.88 80 GLU A N 1
ATOM 610 C CA . GLU A 1 80 ? 1.300 5.663 3.893 1.00 95.88 80 GLU A CA 1
ATOM 611 C C . GLU A 1 80 ? 2.780 5.244 3.808 1.00 95.88 80 GLU A C 1
ATOM 613 O O . GLU A 1 80 ? 3.385 5.311 2.736 1.00 95.88 80 GLU A O 1
ATOM 618 N N . LEU A 1 81 ? 3.368 4.746 4.902 1.00 97.00 81 LEU A N 1
ATOM 619 C CA . LEU A 1 81 ? 4.727 4.190 4.877 1.00 97.00 81 LEU A CA 1
ATOM 620 C C . LEU A 1 81 ? 4.808 2.950 3.979 1.00 97.00 81 LEU A C 1
ATOM 622 O O . LEU A 1 81 ? 5.707 2.850 3.142 1.00 97.00 81 LEU A O 1
ATOM 626 N N . PHE A 1 82 ? 3.838 2.040 4.087 1.00 97.56 82 PHE A N 1
ATOM 627 C CA . PHE A 1 82 ? 3.806 0.850 3.243 1.00 97.56 82 PHE A CA 1
ATOM 628 C C . PHE A 1 82 ? 3.569 1.190 1.765 1.00 97.56 82 PHE A C 1
ATOM 630 O O . PHE A 1 82 ? 4.133 0.542 0.883 1.00 97.56 82 PHE A O 1
ATOM 637 N N . TRP A 1 83 ? 2.797 2.237 1.461 1.00 97.56 83 TRP A N 1
ATOM 638 C CA . TRP A 1 83 ? 2.699 2.774 0.098 1.00 97.56 83 TRP A CA 1
ATOM 639 C C . TRP A 1 83 ? 4.059 3.170 -0.473 1.00 97.56 83 TRP A C 1
ATOM 641 O O . TRP A 1 83 ? 4.400 2.785 -1.599 1.00 97.56 83 TRP A O 1
ATOM 651 N N . TYR A 1 84 ? 4.846 3.900 0.317 1.00 96.81 84 TYR A N 1
ATOM 652 C CA . TYR A 1 84 ? 6.190 4.297 -0.079 1.00 96.81 84 TYR A CA 1
ATOM 653 C C . TYR A 1 84 ? 7.101 3.083 -0.291 1.00 96.81 84 TYR A C 1
ATOM 655 O O . TYR A 1 84 ? 7.852 3.045 -1.260 1.00 96.81 84 TYR A O 1
ATOM 663 N N . GLU A 1 85 ? 7.014 2.062 0.556 1.00 97.31 85 GLU A N 1
ATOM 664 C CA . GLU A 1 85 ? 7.773 0.813 0.416 1.00 97.31 85 GLU A CA 1
ATOM 665 C C . GLU A 1 85 ? 7.366 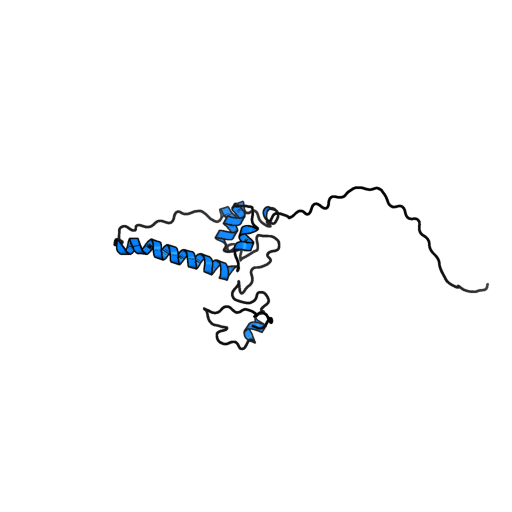-0.011 -0.815 1.00 97.31 85 GLU A C 1
ATOM 667 O O . GLU A 1 85 ? 8.214 -0.574 -1.512 1.00 97.31 85 GLU A O 1
ATOM 672 N N . ALA A 1 86 ? 6.064 -0.095 -1.095 1.00 96.75 86 ALA A N 1
ATOM 673 C CA . ALA A 1 86 ? 5.511 -0.977 -2.116 1.00 96.75 86 ALA A CA 1
ATOM 674 C C . ALA A 1 86 ? 5.625 -0.426 -3.545 1.00 96.75 86 ALA A C 1
ATOM 676 O O . ALA A 1 86 ? 5.700 -1.230 -4.486 1.00 96.75 86 ALA A O 1
ATOM 677 N N . TYR A 1 87 ? 5.591 0.902 -3.697 1.00 95.56 87 TYR A N 1
ATOM 678 C CA . TYR A 1 87 ? 5.575 1.604 -4.985 1.00 95.56 87 TYR A CA 1
ATOM 679 C C . TYR A 1 87 ? 6.559 2.780 -5.040 1.00 95.56 87 TYR A C 1
ATOM 681 O O . TYR A 1 87 ? 7.246 2.950 -6.043 1.00 95.56 87 TYR A O 1
ATOM 689 N N . GLY A 1 88 ? 6.639 3.578 -3.974 1.00 93.38 88 GLY A N 1
ATOM 690 C CA . GLY A 1 88 ? 7.343 4.860 -3.963 1.00 93.38 88 GLY A CA 1
ATOM 691 C C . GLY A 1 88 ? 6.367 6.022 -3.820 1.00 93.38 88 GLY A C 1
ATOM 692 O O . GLY A 1 88 ? 5.401 5.934 -3.066 1.00 93.38 88 GLY A O 1
ATOM 693 N N . GLN A 1 89 ? 6.613 7.134 -4.512 1.00 88.44 89 GLN A N 1
ATOM 694 C CA . GLN A 1 89 ? 5.738 8.309 -4.425 1.00 88.44 89 GLN A CA 1
ATOM 695 C C . GLN A 1 89 ? 4.363 8.010 -5.044 1.00 88.44 89 GLN A C 1
ATOM 697 O O . GLN A 1 89 ? 4.227 7.957 -6.263 1.00 88.44 89 GLN A O 1
ATOM 702 N N . LYS A 1 90 ? 3.348 7.805 -4.194 1.00 91.75 90 LYS A N 1
ATOM 703 C CA . LYS A 1 90 ? 1.972 7.461 -4.591 1.00 91.75 90 LYS A CA 1
ATOM 704 C C . LYS A 1 90 ? 1.273 8.584 -5.356 1.00 91.75 90 LYS A C 1
ATOM 706 O O . LYS A 1 90 ? 0.479 8.295 -6.248 1.00 91.75 90 LYS A O 1
ATOM 711 N N . ASP A 1 91 ? 1.553 9.836 -5.009 1.00 92.12 91 ASP A N 1
ATOM 712 C CA . ASP A 1 91 ? 0.775 10.988 -5.475 1.00 92.12 91 ASP A CA 1
ATOM 713 C C . ASP A 1 91 ? 0.806 11.119 -6.997 1.00 92.12 91 ASP A C 1
ATOM 715 O O . ASP A 1 91 ? -0.250 11.173 -7.620 1.00 92.12 91 ASP A O 1
ATOM 719 N N . SER A 1 92 ? 1.989 11.011 -7.612 1.00 87.25 92 SER A N 1
ATOM 720 C CA . SER A 1 92 ? 2.129 11.087 -9.072 1.00 87.25 92 SER A CA 1
ATOM 721 C C . SER A 1 92 ? 1.344 9.995 -9.803 1.00 87.25 92 SER A C 1
ATOM 723 O O . SER A 1 92 ? 0.772 10.250 -10.860 1.00 87.25 92 SER A O 1
ATOM 725 N N . LEU A 1 93 ? 1.262 8.788 -9.231 1.00 91.25 93 LEU A N 1
ATOM 726 C CA . LEU A 1 93 ? 0.416 7.724 -9.767 1.00 91.25 93 LEU A CA 1
ATOM 727 C C . LEU A 1 93 ? -1.059 8.093 -9.631 1.00 91.25 93 LEU A C 1
ATOM 729 O O . LEU A 1 93 ? -1.794 8.029 -10.608 1.00 91.25 93 LEU A O 1
ATOM 733 N N . MET A 1 94 ? -1.502 8.457 -8.429 1.00 92.88 94 MET A N 1
ATOM 734 C CA . MET A 1 94 ? -2.922 8.667 -8.136 1.00 92.88 94 MET A CA 1
ATOM 735 C C . MET A 1 94 ? -3.505 9.894 -8.842 1.00 92.88 94 MET A C 1
ATOM 737 O O . MET A 1 94 ? -4.666 9.848 -9.252 1.00 92.88 94 MET A O 1
ATOM 741 N N . GLU A 1 95 ? -2.715 10.955 -9.008 1.00 92.12 95 GLU A N 1
ATOM 742 C CA . GLU A 1 95 ? -3.084 12.168 -9.747 1.00 92.12 95 GLU A CA 1
ATOM 743 C C . GLU A 1 95 ? -3.265 11.899 -11.241 1.00 92.12 95 GLU A C 1
ATOM 745 O O . GLU A 1 95 ? -4.143 12.482 -11.875 1.00 92.12 95 GLU A O 1
ATOM 750 N N . ALA A 1 96 ? -2.477 10.980 -11.800 1.00 88.50 96 ALA A N 1
ATOM 751 C CA . ALA A 1 96 ? -2.547 10.642 -13.213 1.00 88.50 96 ALA A CA 1
ATOM 752 C C . ALA A 1 96 ? -3.791 9.786 -13.553 1.00 88.50 96 ALA A C 1
ATOM 754 O O . ALA A 1 96 ? -4.260 9.760 -14.694 1.00 88.50 96 ALA A O 1
ATOM 755 N N . LEU A 1 97 ? -4.376 9.097 -12.568 1.00 90.56 97 LEU A N 1
ATOM 756 C CA . LEU A 1 97 ? -5.581 8.290 -12.761 1.00 90.56 97 LEU A CA 1
ATOM 757 C C . LEU A 1 97 ? -6.838 9.170 -12.759 1.00 90.56 97 LEU A C 1
ATOM 759 O O . LEU A 1 97 ? -7.078 9.938 -11.834 1.00 90.56 97 LEU A O 1
ATOM 763 N N . THR A 1 98 ? -7.715 8.991 -13.746 1.00 88.56 98 THR A N 1
ATOM 764 C CA . THR A 1 98 ? -9.019 9.685 -13.815 1.00 88.56 98 THR A CA 1
ATOM 765 C C . THR A 1 98 ? -10.202 8.764 -13.513 1.00 88.56 98 THR A C 1
ATOM 767 O O . THR A 1 98 ? -11.246 9.218 -13.051 1.00 88.56 98 THR A O 1
ATOM 770 N N . ASN A 1 99 ? -10.048 7.456 -13.731 1.00 90.56 99 ASN A N 1
ATOM 771 C CA . ASN A 1 99 ? -11.086 6.461 -13.479 1.00 90.56 99 ASN A CA 1
ATOM 772 C C . ASN A 1 99 ? -11.113 6.052 -11.994 1.00 90.56 99 ASN A C 1
ATOM 774 O O . ASN A 1 99 ? -10.182 5.423 -11.493 1.00 90.56 99 ASN A O 1
ATOM 778 N N . GLU A 1 100 ? -12.213 6.349 -11.299 1.00 94.00 100 GLU A N 1
ATOM 779 C CA . GLU A 1 100 ? -12.379 6.068 -9.864 1.00 94.00 100 GLU A CA 1
ATOM 780 C C . GLU A 1 100 ? -12.348 4.571 -9.511 1.00 94.00 100 GLU A C 1
ATOM 782 O O . GLU A 1 100 ? -11.862 4.188 -8.444 1.00 94.00 100 GLU A O 1
ATOM 787 N N . LYS A 1 101 ? -12.809 3.691 -10.410 1.00 94.50 101 LYS A N 1
ATOM 788 C CA . LYS A 1 101 ? -12.699 2.237 -10.208 1.00 94.50 101 LYS A CA 1
ATOM 789 C C . LYS A 1 101 ? -11.239 1.799 -10.254 1.00 94.50 101 LYS A C 1
ATOM 791 O O . LYS A 1 101 ? -10.797 1.039 -9.395 1.00 94.50 101 LYS A O 1
ATOM 796 N N . LEU A 1 102 ? -10.479 2.324 -11.213 1.00 94.25 102 LEU A N 1
ATOM 797 C CA . LEU A 1 102 ? -9.049 2.053 -11.320 1.00 94.25 102 LEU A CA 1
ATOM 798 C C . LEU A 1 102 ? -8.283 2.604 -10.114 1.00 94.25 102 LEU A C 1
ATOM 800 O O . LEU A 1 102 ? -7.497 1.865 -9.528 1.00 94.25 102 LEU A O 1
ATOM 804 N N . LYS A 1 103 ? -8.568 3.839 -9.678 1.00 95.44 103 LYS A N 1
ATOM 805 C CA . LYS A 1 103 ? -8.004 4.393 -8.435 1.00 95.44 103 LYS A CA 1
ATOM 806 C C . LYS A 1 103 ? -8.253 3.465 -7.259 1.00 95.44 103 LYS A C 1
ATOM 808 O O . LYS A 1 103 ? -7.308 3.096 -6.575 1.00 95.44 103 LYS A O 1
ATOM 813 N N . ARG A 1 104 ? -9.499 3.023 -7.065 1.00 96.25 104 ARG A N 1
ATOM 814 C CA . ARG A 1 104 ? -9.845 2.077 -5.999 1.00 96.25 104 ARG A CA 1
ATOM 815 C C . ARG A 1 104 ? -9.057 0.771 -6.111 1.00 96.25 104 ARG A C 1
ATOM 817 O O . ARG A 1 104 ? -8.614 0.251 -5.090 1.00 96.25 104 ARG A O 1
ATOM 824 N N . TYR A 1 105 ? -8.880 0.238 -7.317 1.00 96.94 105 TYR A N 1
ATOM 825 C CA . TYR A 1 105 ? -8.133 -1.001 -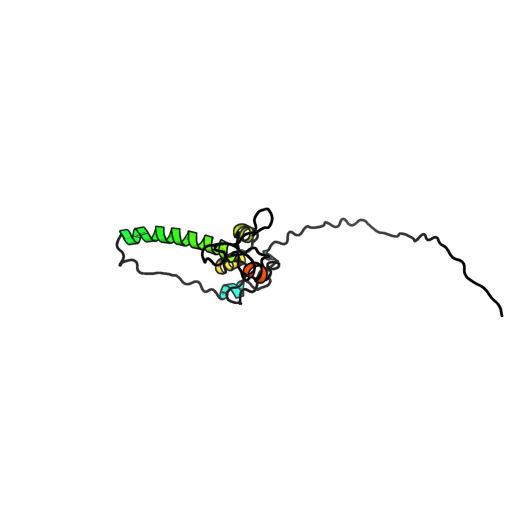7.524 1.00 96.94 105 TYR A CA 1
ATOM 826 C C . TYR A 1 105 ? -6.641 -0.851 -7.216 1.00 96.94 105 TYR A C 1
ATOM 828 O O . TYR A 1 105 ? -6.068 -1.697 -6.529 1.00 96.94 105 TYR A O 1
ATOM 836 N N . VAL A 1 106 ? -6.038 0.258 -7.655 1.00 96.88 106 VAL A N 1
ATOM 837 C CA . VAL A 1 106 ? -4.676 0.660 -7.280 1.00 96.88 106 VAL A CA 1
ATOM 838 C C . VAL A 1 106 ? -4.573 0.801 -5.769 1.00 96.88 106 VAL A C 1
ATOM 840 O O . VAL A 1 106 ? -3.627 0.283 -5.179 1.00 96.88 106 VAL A O 1
ATOM 843 N N . THR A 1 107 ? -5.575 1.417 -5.131 1.00 97.06 107 THR A N 1
ATOM 844 C CA . THR A 1 107 ? -5.600 1.593 -3.680 1.00 97.06 107 THR A CA 1
ATOM 845 C C . THR A 1 107 ? -5.560 0.258 -2.939 1.00 97.06 107 THR A C 1
ATOM 847 O O . THR A 1 107 ? -4.730 0.069 -2.058 1.00 97.06 107 THR A O 1
ATOM 850 N N . ILE A 1 108 ? -6.418 -0.688 -3.328 1.00 97.31 108 ILE A N 1
ATOM 851 C CA . ILE A 1 108 ? -6.482 -2.033 -2.735 1.00 97.31 108 ILE A CA 1
ATOM 852 C C . ILE A 1 108 ? -5.152 -2.788 -2.893 1.00 97.31 108 ILE A C 1
ATOM 854 O O . ILE A 1 108 ? -4.761 -3.553 -2.011 1.00 97.31 108 ILE A O 1
ATOM 858 N N . ASN A 1 109 ? -4.456 -2.587 -4.013 1.00 97.75 109 ASN A N 1
ATOM 859 C CA . ASN A 1 109 ? -3.241 -3.323 -4.346 1.00 97.75 109 ASN A CA 1
ATOM 860 C C . ASN A 1 109 ? -1.937 -2.643 -3.898 1.00 97.75 109 ASN A C 1
ATOM 862 O O . ASN A 1 109 ? -0.871 -3.253 -4.020 1.00 97.75 109 ASN A O 1
ATOM 866 N N . TYR A 1 110 ? -1.984 -1.434 -3.330 1.00 97.50 110 TYR A N 1
ATOM 867 C CA . TYR A 1 110 ? -0.786 -0.648 -3.002 1.00 97.50 110 TYR A CA 1
ATOM 868 C C . TYR A 1 110 ? 0.140 -0.450 -4.213 1.00 97.50 110 TYR A C 1
ATOM 870 O O . TYR A 1 110 ? 1.356 -0.644 -4.133 1.00 97.50 110 TYR A O 1
ATOM 878 N N . GLY A 1 111 ? -0.460 -0.144 -5.365 1.00 97.00 111 GLY A N 1
ATOM 879 C CA . GLY A 1 111 ? 0.244 0.089 -6.621 1.00 97.00 111 GLY A CA 1
ATOM 880 C C . GLY A 1 111 ? -0.451 -0.531 -7.840 1.00 97.00 111 GLY A C 1
ATOM 881 O O . GLY A 1 111 ? -1.513 -1.141 -7.718 1.00 97.00 111 GLY A O 1
ATOM 882 N N . PRO A 1 112 ? 0.150 -0.382 -9.030 1.00 96.25 112 PRO A N 1
ATOM 883 C CA . PRO A 1 112 ? -0.421 -0.782 -10.321 1.00 96.25 112 PRO A CA 1
ATOM 884 C C . PRO A 1 112 ? -0.249 -2.277 -10.682 1.00 96.25 112 PRO A C 1
ATOM 886 O O . PRO A 1 112 ? -0.254 -2.631 -11.863 1.00 96.25 112 PRO A O 1
ATOM 889 N N . TRP A 1 113 ? -0.088 -3.153 -9.683 1.00 97.56 113 TRP A N 1
ATOM 890 C CA . TRP A 1 113 ? 0.136 -4.595 -9.863 1.00 97.56 113 TRP A CA 1
ATOM 891 C C . TRP A 1 113 ? -0.884 -5.426 -9.088 1.00 97.56 113 TRP A C 1
ATOM 893 O O . TRP A 1 113 ? -1.119 -5.172 -7.910 1.00 97.56 113 TRP A O 1
ATOM 903 N N . ASP A 1 114 ? -1.479 -6.423 -9.735 1.00 97.38 114 ASP A N 1
ATOM 904 C CA . ASP A 1 114 ? -2.547 -7.244 -9.165 1.00 97.38 114 ASP A CA 1
ATOM 905 C C . ASP A 1 114 ? -1.981 -8.288 -8.192 1.00 97.38 114 ASP A C 1
ATOM 907 O O . ASP A 1 114 ? -1.367 -9.278 -8.596 1.00 97.38 114 ASP A O 1
ATOM 911 N N . ARG A 1 115 ? -2.202 -8.094 -6.888 1.00 96.62 115 ARG A N 1
ATOM 912 C CA . ARG A 1 115 ? -1.682 -8.992 -5.847 1.00 96.62 115 ARG A CA 1
ATOM 913 C C . ARG A 1 115 ? -2.313 -10.383 -5.868 1.00 96.62 115 ARG A C 1
ATOM 915 O O . ARG A 1 115 ? -1.687 -11.316 -5.371 1.00 96.62 115 ARG A O 1
ATOM 922 N N . LEU A 1 116 ? -3.522 -10.534 -6.410 1.00 96.81 116 LEU A N 1
ATOM 923 C CA . LEU A 1 116 ? -4.176 -11.840 -6.545 1.00 96.81 116 LEU A CA 1
ATOM 924 C C . LEU A 1 116 ? -3.719 -12.594 -7.800 1.00 96.81 116 LEU A C 1
ATOM 926 O O . LEU A 1 116 ? -3.950 -13.795 -7.901 1.00 96.81 116 LEU A O 1
ATOM 930 N N . GLU A 1 117 ? -3.018 -11.920 -8.711 1.00 96.06 117 GLU A N 1
ATOM 931 C CA . GLU A 1 117 ? -2.522 -12.473 -9.976 1.00 96.06 117 GLU A CA 1
ATOM 932 C C . GLU A 1 117 ? -1.000 -12.360 -10.058 1.00 96.06 117 GLU A C 1
ATOM 934 O O . GLU A 1 117 ? -0.429 -11.945 -11.061 1.00 96.06 117 GLU A O 1
ATOM 939 N N . GLY A 1 118 ? -0.313 -12.664 -8.957 1.00 95.88 118 GLY A N 1
ATOM 940 C CA . GLY A 1 118 ? 1.148 -12.746 -8.961 1.00 95.88 118 GLY A CA 1
ATOM 941 C C . GLY A 1 118 ? 1.876 -11.424 -9.239 1.00 95.88 118 GLY A C 1
ATOM 942 O O . GLY A 1 118 ? 3.046 -11.455 -9.608 1.00 95.88 118 GLY A O 1
ATOM 943 N N . ASN A 1 119 ? 1.233 -10.275 -9.006 1.00 97.38 119 ASN A N 1
ATOM 944 C CA . ASN A 1 119 ? 1.725 -8.927 -9.318 1.00 97.38 119 ASN A CA 1
ATOM 945 C C . ASN A 1 119 ? 1.821 -8.610 -10.822 1.00 97.38 119 ASN A C 1
ATOM 947 O O . ASN A 1 119 ? 2.660 -7.800 -11.226 1.00 97.38 119 ASN A O 1
ATOM 951 N N . GLU A 1 120 ? 0.963 -9.202 -11.653 1.00 95.88 120 GLU A N 1
ATOM 952 C CA . GLU A 1 120 ? 0.815 -8.763 -13.042 1.00 95.88 120 GLU A CA 1
ATOM 953 C C . GLU A 1 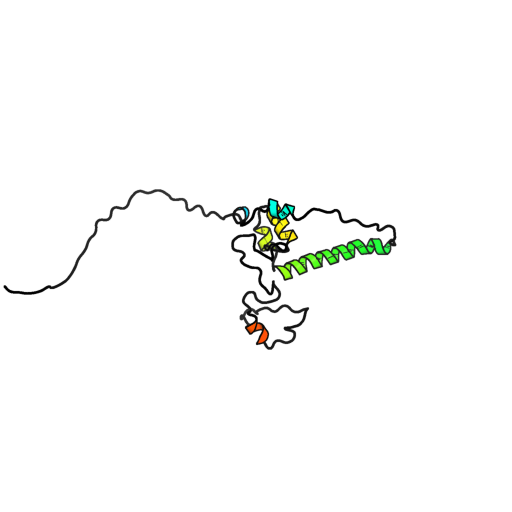120 ? 0.423 -7.272 -13.110 1.00 95.88 120 GLU A C 1
ATOM 955 O O . GLU A 1 120 ? -0.470 -6.832 -12.374 1.00 95.88 120 GLU A O 1
ATOM 960 N N . PRO A 1 121 ? 1.078 -6.457 -13.960 1.00 95.56 121 PRO A N 1
ATOM 961 C CA . PRO A 1 121 ? 0.683 -5.069 -14.145 1.00 95.56 121 PRO A CA 1
ATOM 962 C C . PRO A 1 121 ? -0.669 -4.988 -14.850 1.00 95.56 121 PRO A C 1
ATOM 964 O O . PRO A 1 121 ? -0.897 -5.650 -15.861 1.00 95.56 121 PRO A O 1
ATOM 967 N N . PHE A 1 122 ? -1.553 -4.127 -14.353 1.00 94.75 122 PHE A N 1
ATOM 968 C CA . PHE A 1 122 ? -2.871 -3.900 -14.961 1.00 94.75 122 PHE A CA 1
ATOM 969 C C . PHE A 1 122 ? -3.008 -2.529 -15.644 1.00 94.75 122 PHE A C 1
ATOM 971 O O . PHE A 1 122 ? -4.058 -2.223 -16.213 1.00 94.75 122 PHE A O 1
ATOM 978 N N . ILE A 1 123 ? -1.944 -1.720 -15.617 1.00 92.19 123 ILE A N 1
ATOM 979 C CA . ILE A 1 123 ? -1.831 -0.430 -16.308 1.00 92.19 123 ILE A CA 1
ATOM 980 C C . ILE A 1 123 ? -0.713 -0.527 -17.350 1.00 92.19 123 ILE A C 1
ATOM 982 O O . ILE A 1 123 ? 0.392 -0.988 -17.052 1.00 92.19 123 ILE A O 1
ATOM 986 N N . TYR A 1 124 ? -0.995 -0.085 -18.573 1.00 88.44 124 TYR A N 1
ATOM 987 C CA . TYR A 1 124 ? -0.027 -0.047 -19.663 1.00 88.44 124 TYR A CA 1
ATOM 988 C C . TYR A 1 124 ? 1.194 0.818 -19.321 1.00 88.44 124 TYR A C 1
ATOM 990 O O . TYR A 1 124 ? 1.075 1.879 -18.714 1.00 88.44 124 TYR A O 1
ATOM 998 N N . GLY A 1 125 ? 2.383 0.352 -19.710 1.00 88.56 125 GLY A N 1
ATOM 999 C CA . GLY A 1 125 ? 3.647 1.075 -19.529 1.00 88.56 125 GLY A CA 1
ATOM 1000 C C . GLY A 1 125 ? 4.301 0.955 -18.147 1.00 88.56 125 GLY A C 1
ATOM 1001 O O . GLY A 1 125 ? 5.473 1.289 -18.022 1.00 88.56 125 GLY A O 1
ATOM 1002 N N . VAL A 1 126 ? 3.610 0.425 -17.131 1.00 90.88 126 VAL A N 1
ATOM 1003 C CA . VAL A 1 126 ? 4.168 0.260 -15.771 1.00 90.88 126 VAL A CA 1
ATOM 1004 C C . VAL A 1 126 ? 5.279 -0.795 -15.709 1.00 90.88 126 VAL A C 1
ATOM 1006 O O . VAL A 1 126 ? 6.221 -0.659 -14.932 1.00 90.88 126 VAL A O 1
ATOM 1009 N N . GLY A 1 127 ? 5.181 -1.849 -16.524 1.00 93.00 127 GLY A N 1
ATOM 1010 C CA . GLY A 1 127 ? 6.116 -2.975 -16.484 1.00 93.00 127 GLY A CA 1
ATOM 1011 C C . GLY A 1 127 ? 5.934 -3.890 -15.259 1.00 93.00 127 GLY A C 1
ATOM 1012 O O . GLY A 1 127 ? 5.010 -3.709 -14.461 1.00 93.00 127 GLY A O 1
ATOM 1013 N N . PRO A 1 128 ? 6.774 -4.931 -15.116 1.00 95.12 128 PRO A N 1
ATOM 1014 C CA . PRO A 1 128 ? 6.687 -5.866 -13.997 1.00 95.12 128 PRO A CA 1
ATOM 1015 C C . PRO A 1 128 ? 7.015 -5.187 -12.662 1.00 95.12 128 PRO A C 1
ATOM 1017 O O . PRO A 1 128 ? 7.799 -4.240 -12.607 1.00 95.12 128 PRO A O 1
ATOM 1020 N N . LYS A 1 129 ? 6.449 -5.703 -11.565 1.00 96.06 129 LYS A N 1
ATOM 1021 C CA . LYS A 1 129 ? 6.765 -5.210 -10.220 1.00 96.06 129 LYS A CA 1
ATOM 1022 C C . LYS A 1 129 ? 8.253 -5.437 -9.910 1.00 96.06 129 LYS A C 1
ATOM 1024 O O . LYS A 1 129 ? 8.708 -6.577 -10.031 1.00 96.06 129 LYS A O 1
ATOM 1029 N N . PRO A 1 130 ? 9.006 -4.414 -9.460 1.00 95.44 130 PRO A N 1
ATOM 1030 C CA . PRO A 1 130 ? 10.392 -4.602 -9.043 1.00 95.44 130 PRO A CA 1
ATOM 1031 C C . PRO A 1 130 ? 10.502 -5.637 -7.918 1.00 95.44 130 PRO A C 1
ATOM 1033 O O . PRO A 1 130 ? 9.764 -5.568 -6.932 1.00 95.44 130 PRO A O 1
ATOM 1036 N N . ALA A 1 131 ? 11.448 -6.573 -8.033 1.00 94.31 131 ALA A N 1
ATOM 1037 C CA . ALA A 1 131 ? 11.659 -7.619 -7.026 1.00 94.31 131 ALA A CA 1
ATOM 1038 C C . ALA A 1 131 ? 12.032 -7.039 -5.650 1.00 94.31 131 ALA A C 1
ATOM 1040 O O . ALA A 1 131 ? 11.626 -7.565 -4.617 1.00 94.31 131 ALA A O 1
ATOM 1041 N N . GLY A 1 132 ? 12.768 -5.926 -5.650 1.00 95.06 132 GLY A N 1
ATOM 1042 C CA . GLY A 1 132 ? 13.131 -5.167 -4.458 1.00 95.06 132 GLY A CA 1
ATOM 1043 C C . GLY A 1 132 ? 12.086 -4.141 -4.006 1.00 95.06 132 GLY A C 1
ATOM 1044 O O . GLY A 1 132 ? 12.383 -3.362 -3.104 1.00 95.06 132 GLY A O 1
ATOM 1045 N N . ALA A 1 133 ? 10.905 -4.098 -4.638 1.00 96.31 133 ALA A N 1
ATOM 1046 C CA . ALA A 1 133 ? 9.922 -3.022 -4.484 1.00 96.31 133 ALA A CA 1
ATOM 1047 C C . ALA A 1 133 ? 10.607 -1.640 -4.533 1.00 96.31 133 ALA A C 1
ATOM 1049 O O . ALA A 1 133 ? 11.353 -1.379 -5.475 1.00 96.31 133 ALA A O 1
ATOM 1050 N N . ASN A 1 134 ? 10.401 -0.786 -3.528 1.00 96.94 134 ASN A N 1
ATOM 1051 C CA . ASN A 1 134 ? 11.106 0.488 -3.388 1.00 96.94 134 ASN A CA 1
ATOM 1052 C C . ASN A 1 134 ? 12.227 0.445 -2.322 1.00 96.94 134 ASN A C 1
ATOM 1054 O O . ASN A 1 134 ? 12.671 1.488 -1.846 1.00 96.94 134 ASN A O 1
ATOM 1058 N N . PHE A 1 135 ? 12.705 -0.728 -1.891 1.00 97.38 135 PHE A N 1
ATOM 1059 C CA . PHE A 1 135 ? 13.760 -0.831 -0.864 1.00 97.38 135 PHE A CA 1
ATOM 1060 C C . PHE A 1 135 ? 15.168 -0.555 -1.403 1.00 97.38 135 PHE A C 1
ATOM 1062 O O . PHE A 1 135 ? 16.037 -0.089 -0.666 1.00 97.38 135 PHE A O 1
ATOM 1069 N N . TYR A 1 136 ? 15.367 -0.774 -2.699 1.00 96.94 136 TYR A N 1
ATOM 1070 C CA . TYR A 1 136 ? 16.646 -0.661 -3.397 1.00 96.94 136 TYR A CA 1
ATOM 1071 C C . TYR A 1 136 ? 16.528 0.333 -4.558 1.00 96.94 136 TYR A C 1
ATOM 1073 O O . TYR A 1 136 ? 15.407 0.635 -4.979 1.00 96.94 136 TYR A O 1
ATOM 1081 N N . PRO A 1 137 ? 17.646 0.841 -5.105 1.00 95.88 137 PRO A N 1
ATOM 1082 C CA . PRO A 1 137 ? 17.610 1.566 -6.369 1.00 95.88 137 PRO A CA 1
ATOM 1083 C C . PRO A 1 137 ? 16.951 0.714 -7.459 1.00 95.88 137 PRO A C 1
ATOM 1085 O O . PRO A 1 137 ? 17.172 -0.495 -7.527 1.00 95.88 137 PRO A O 1
ATOM 1088 N N . ALA A 1 138 ? 16.146 1.343 -8.316 1.00 91.06 138 ALA A N 1
ATOM 1089 C CA . ALA A 1 138 ? 15.356 0.637 -9.329 1.00 91.06 138 ALA A CA 1
ATOM 1090 C C . ALA A 1 138 ? 16.212 -0.130 -10.356 1.00 91.06 138 ALA A C 1
ATOM 1092 O O . ALA A 1 138 ? 15.733 -1.077 -10.974 1.00 91.06 138 ALA A O 1
ATOM 1093 N N . ASP A 1 139 ? 17.468 0.279 -10.530 1.00 92.38 139 ASP A N 1
ATOM 1094 C CA . ASP A 1 139 ? 18.453 -0.315 -11.434 1.00 92.38 139 ASP A CA 1
ATOM 1095 C C . ASP A 1 139 ? 19.433 -1.271 -10.731 1.00 92.38 139 ASP A C 1
ATOM 1097 O O . ASP A 1 139 ? 20.328 -1.815 -11.378 1.00 92.38 139 ASP A O 1
ATOM 1101 N N . MET A 1 140 ? 19.290 -1.479 -9.417 1.00 95.31 140 MET A N 1
ATOM 1102 C CA . MET A 1 140 ? 20.216 -2.302 -8.648 1.00 95.31 140 MET A CA 1
ATOM 1103 C C . MET A 1 140 ? 20.026 -3.785 -8.963 1.00 95.31 140 MET A C 1
ATOM 1105 O O . MET A 1 140 ? 18.933 -4.341 -8.835 1.00 95.31 140 MET A O 1
ATOM 1109 N N . THR A 1 141 ? 21.122 -4.448 -9.319 1.00 95.38 141 THR A N 1
ATOM 1110 C CA . THR A 1 141 ? 21.137 -5.903 -9.520 1.00 95.38 141 THR A CA 1
ATOM 1111 C C . THR A 1 141 ? 21.415 -6.641 -8.214 1.00 95.38 141 THR A C 1
ATOM 1113 O O . THR A 1 141 ? 21.965 -6.087 -7.257 1.00 95.38 141 THR A O 1
ATOM 1116 N N . LYS A 1 142 ? 21.068 -7.930 -8.170 1.00 95.69 142 LYS A N 1
ATOM 1117 C CA . LYS A 1 142 ? 21.394 -8.779 -7.020 1.00 95.69 142 LYS A CA 1
ATOM 1118 C C . LYS A 1 142 ? 22.910 -8.899 -6.840 1.00 95.69 142 LYS A C 1
ATOM 1120 O O . LYS A 1 142 ? 23.400 -8.848 -5.717 1.00 95.69 142 LYS A O 1
ATOM 1125 N N . GLU A 1 143 ? 23.641 -9.004 -7.941 1.00 97.31 143 GLU A N 1
ATOM 1126 C CA . GLU A 1 143 ? 25.096 -9.110 -7.970 1.00 97.31 143 GLU A CA 1
ATOM 1127 C C . GLU A 1 143 ? 25.757 -7.831 -7.432 1.00 97.31 143 GLU A C 1
ATOM 1129 O O . GLU A 1 143 ? 26.686 -7.910 -6.627 1.00 97.31 143 GLU A O 1
ATOM 1134 N N . GLU A 1 144 ? 25.244 -6.650 -7.806 1.00 96.19 144 GLU A N 1
ATOM 1135 C CA . GLU A 1 144 ? 25.683 -5.366 -7.241 1.00 96.19 144 GLU A CA 1
ATOM 1136 C C . GLU A 1 144 ? 25.443 -5.319 -5.725 1.00 96.19 144 GLU A C 1
ATOM 1138 O O . GLU A 1 144 ? 26.342 -4.948 -4.969 1.00 96.19 144 GLU A O 1
ATOM 1143 N N . PHE A 1 145 ? 24.265 -5.752 -5.259 1.00 96.25 145 PHE A N 1
ATOM 1144 C CA . PHE A 1 145 ? 23.958 -5.815 -3.828 1.00 96.25 145 PHE A CA 1
ATOM 1145 C C . PHE A 1 145 ? 24.900 -6.751 -3.068 1.00 96.25 145 PHE A C 1
ATOM 1147 O O . PHE A 1 145 ? 25.383 -6.404 -1.985 1.00 96.25 145 PHE A O 1
ATOM 1154 N N . GLU A 1 146 ? 25.166 -7.940 -3.605 1.00 96.38 146 GLU A N 1
ATOM 1155 C CA . GLU A 1 146 ? 26.056 -8.922 -2.986 1.00 96.38 146 GLU A CA 1
ATOM 1156 C C . GLU A 1 146 ? 27.496 -8.402 -2.896 1.00 96.38 146 GLU A C 1
ATOM 1158 O O . GLU A 1 146 ? 28.126 -8.570 -1.849 1.00 96.38 146 GLU A O 1
ATOM 1163 N N . ALA A 1 147 ? 27.976 -7.702 -3.929 1.00 96.31 147 ALA A N 1
ATOM 1164 C CA . ALA A 1 147 ? 29.316 -7.122 -3.979 1.00 96.31 147 ALA A CA 1
ATOM 1165 C C . ALA A 1 147 ? 29.485 -5.841 -3.136 1.00 96.31 147 ALA A C 1
ATOM 1167 O O . ALA A 1 147 ? 30.605 -5.531 -2.718 1.00 96.31 147 ALA A O 1
ATOM 1168 N N . ALA A 1 148 ? 28.408 -5.091 -2.879 1.00 95.12 148 ALA A N 1
ATOM 1169 C CA . ALA A 1 148 ? 28.463 -3.829 -2.146 1.00 95.12 148 ALA A CA 1
ATOM 1170 C C . ALA A 1 148 ? 28.964 -4.015 -0.700 1.00 95.12 148 ALA A C 1
ATOM 1172 O O . ALA A 1 148 ? 28.424 -4.812 0.070 1.00 95.12 148 ALA A O 1
ATOM 1173 N N . GLN A 1 149 ? 29.967 -3.227 -0.303 1.00 95.19 149 GLN A N 1
ATOM 1174 C CA . GLN A 1 149 ? 30.526 -3.208 1.056 1.00 95.19 149 GLN A CA 1
ATOM 1175 C C . GLN A 1 149 ? 29.969 -2.022 1.847 1.00 95.19 149 GLN A C 1
ATOM 1177 O O . GLN A 1 149 ? 30.674 -1.062 2.144 1.00 95.19 149 GLN A O 1
ATOM 1182 N N . LEU A 1 150 ? 28.675 -2.091 2.155 1.00 94.00 150 LEU A N 1
ATOM 1183 C CA . LEU A 1 150 ? 27.951 -1.061 2.898 1.00 94.00 150 LEU A CA 1
ATOM 1184 C C . LEU A 1 150 ? 27.559 -1.591 4.278 1.00 94.00 150 LEU A C 1
ATOM 1186 O O . LEU A 1 150 ? 27.008 -2.691 4.404 1.00 94.00 150 LEU A O 1
ATOM 1190 N N . GLU A 1 151 ? 27.831 -0.804 5.315 1.00 94.19 151 GLU A N 1
ATOM 1191 C CA . GLU A 1 151 ? 27.373 -1.111 6.667 1.00 94.19 151 GLU A CA 1
ATOM 1192 C C . GLU A 1 151 ? 25.838 -1.110 6.706 1.00 94.19 151 GLU A C 1
ATOM 1194 O O . GLU A 1 151 ? 25.184 -0.248 6.125 1.00 94.19 151 GLU A O 1
ATOM 1199 N N . GLY A 1 152 ? 25.240 -2.113 7.351 1.00 93.88 152 GLY A N 1
ATOM 1200 C CA . GLY A 1 152 ? 23.784 -2.191 7.490 1.00 93.88 152 GLY A CA 1
ATOM 1201 C C . GLY A 1 152 ? 23.009 -2.560 6.217 1.00 93.88 152 GLY A C 1
ATOM 1202 O O . GLY A 1 152 ? 21.786 -2.613 6.280 1.00 93.88 152 GLY A O 1
ATOM 1203 N N . LYS A 1 153 ? 23.661 -2.904 5.093 1.00 95.12 153 LYS A N 1
ATOM 1204 C CA . LYS A 1 153 ? 22.970 -3.229 3.821 1.00 95.12 153 LYS A CA 1
ATOM 1205 C C . LYS A 1 153 ? 21.951 -4.373 3.896 1.00 95.12 153 LYS A C 1
ATOM 1207 O O . LYS A 1 153 ? 21.053 -4.447 3.068 1.00 95.12 153 LYS A O 1
ATOM 1212 N N . SER A 1 154 ? 22.100 -5.266 4.875 1.00 95.00 154 SER A N 1
ATOM 1213 C CA . SER A 1 154 ? 21.188 -6.393 5.128 1.00 95.00 154 SER A CA 1
ATOM 1214 C C . SER A 1 154 ? 20.238 -6.149 6.311 1.00 95.00 154 SER A C 1
ATOM 1216 O O . SER A 1 154 ? 19.588 -7.082 6.777 1.00 95.00 154 SER A O 1
ATOM 1218 N N . SER A 1 155 ? 20.199 -4.927 6.848 1.00 97.12 155 SER A N 1
ATOM 1219 C CA . SER A 1 155 ? 19.278 -4.538 7.916 1.00 97.12 155 SER A CA 1
ATOM 1220 C C . SER A 1 155 ? 17.837 -4.535 7.411 1.00 97.12 155 SER A C 1
ATOM 1222 O O . SER A 1 155 ? 17.565 -4.130 6.285 1.00 97.12 155 SER A O 1
ATOM 1224 N N . LEU A 1 156 ? 16.897 -4.908 8.280 1.00 96.56 156 LEU A N 1
ATOM 1225 C CA . LEU A 1 156 ? 15.459 -4.823 7.994 1.00 96.56 156 LEU A CA 1
ATOM 1226 C C . LEU A 1 156 ? 14.919 -3.382 8.036 1.00 96.56 156 LEU A C 1
ATOM 1228 O O . LEU A 1 156 ? 13.752 -3.163 7.735 1.00 96.56 156 LEU A O 1
ATOM 1232 N N . TYR A 1 157 ? 15.748 -2.413 8.432 1.00 96.31 157 TYR A N 1
ATOM 1233 C CA . TYR A 1 157 ? 15.343 -1.027 8.689 1.00 96.31 157 TYR A CA 1
ATOM 1234 C C . TYR A 1 157 ? 16.157 -0.013 7.872 1.00 96.31 157 TYR A C 1
ATOM 1236 O O . TYR A 1 157 ? 16.336 1.129 8.294 1.00 96.31 157 TYR A O 1
ATOM 1244 N N . THR A 1 158 ? 16.705 -0.428 6.728 1.00 95.06 158 THR A N 1
ATOM 1245 C CA . THR A 1 158 ? 17.555 0.422 5.886 1.00 95.06 158 THR A CA 1
ATOM 1246 C C . THR A 1 158 ? 17.129 0.323 4.427 1.00 95.06 158 THR A C 1
ATOM 1248 O O . THR A 1 158 ? 17.030 -0.767 3.874 1.00 95.06 158 THR A O 1
ATOM 1251 N N . PHE A 1 159 ? 16.909 1.478 3.801 1.00 96.50 159 PHE A N 1
ATOM 1252 C CA . PHE A 1 159 ? 16.746 1.592 2.355 1.00 96.50 159 PHE A CA 1
ATOM 1253 C C . PHE A 1 159 ? 18.111 1.815 1.715 1.00 96.50 159 PHE A C 1
ATOM 1255 O O . PHE A 1 159 ? 18.884 2.641 2.200 1.00 96.50 159 PHE A O 1
ATOM 1262 N N . LEU A 1 160 ? 18.383 1.138 0.601 1.00 96.69 160 LEU A N 1
ATOM 1263 C CA . LEU A 1 160 ? 19.530 1.470 -0.237 1.00 96.69 160 LEU A CA 1
ATOM 1264 C C . LEU A 1 160 ? 19.099 2.467 -1.307 1.00 96.69 160 LEU A C 1
ATOM 1266 O O . LEU A 1 160 ? 18.045 2.324 -1.938 1.00 96.69 160 LEU A O 1
ATOM 1270 N N . ARG A 1 161 ? 19.904 3.508 -1.489 1.00 95.88 161 ARG A N 1
ATOM 1271 C CA . ARG A 1 161 ? 19.661 4.602 -2.428 1.00 95.88 161 ARG A CA 1
ATOM 1272 C C . ARG A 1 161 ? 20.971 4.984 -3.081 1.00 95.88 161 ARG A C 1
ATOM 1274 O O . ARG A 1 161 ? 22.017 4.819 -2.476 1.00 95.88 161 ARG A O 1
ATOM 1281 N N . ARG A 1 162 ? 20.885 5.509 -4.301 1.00 95.19 162 ARG A N 1
ATOM 1282 C CA . ARG A 1 162 ? 22.014 6.203 -4.911 1.00 95.19 162 ARG A CA 1
ATOM 1283 C C . ARG A 1 162 ? 22.001 7.663 -4.460 1.00 95.19 162 ARG A C 1
ATOM 1285 O O . ARG A 1 162 ? 20.926 8.258 -4.373 1.00 95.19 162 ARG A O 1
ATOM 1292 N N . ASP A 1 163 ? 23.169 8.215 -4.166 1.00 94.12 163 ASP A N 1
ATOM 1293 C CA . ASP A 1 163 ? 23.365 9.644 -3.944 1.00 94.12 163 ASP A CA 1
ATOM 1294 C C . ASP A 1 163 ? 23.286 10.440 -5.263 1.00 94.12 163 ASP A C 1
ATOM 1296 O O . ASP A 1 163 ? 23.098 9.880 -6.347 1.00 94.12 163 ASP A O 1
ATOM 1300 N N . GLU A 1 164 ? 23.443 11.765 -5.190 1.00 94.62 164 GLU A N 1
ATOM 1301 C CA . GLU A 1 164 ? 23.426 12.650 -6.368 1.00 94.62 164 GLU A CA 1
ATOM 1302 C C . GLU A 1 164 ? 24.532 12.326 -7.392 1.00 94.62 164 GLU A C 1
ATOM 1304 O O . GLU A 1 164 ? 24.405 12.652 -8.571 1.00 94.62 164 GLU A O 1
ATOM 1309 N N . GLY A 1 165 ? 25.616 11.676 -6.957 1.00 93.38 165 GLY A N 1
ATOM 1310 C CA . GLY A 1 165 ? 26.718 11.219 -7.802 1.00 93.38 165 GLY A CA 1
ATOM 1311 C C . GLY A 1 165 ? 26.529 9.804 -8.359 1.00 93.38 165 GLY A C 1
ATOM 1312 O O . GLY A 1 165 ? 27.434 9.299 -9.027 1.00 93.38 165 GLY A O 1
ATOM 1313 N N . GLY A 1 166 ? 25.392 9.157 -8.084 1.00 90.00 166 GLY A N 1
ATOM 1314 C CA . GLY A 1 166 ? 25.076 7.800 -8.528 1.00 90.00 166 GLY A CA 1
ATOM 1315 C C . GLY A 1 166 ? 25.723 6.685 -7.698 1.00 90.00 166 GLY A C 1
ATOM 1316 O O . GLY A 1 166 ? 25.627 5.514 -8.078 1.00 90.00 166 GLY A O 1
ATOM 1317 N N . LYS A 1 167 ? 26.383 7.010 -6.580 1.00 90.81 167 LYS A N 1
ATOM 1318 C CA . LYS A 1 167 ? 27.001 6.017 -5.687 1.00 90.81 167 LYS A CA 1
ATOM 1319 C C . LYS A 1 167 ? 25.981 5.487 -4.689 1.00 90.81 167 LYS A C 1
ATOM 1321 O O . LYS A 1 167 ? 25.122 6.241 -4.253 1.00 90.81 167 LYS A O 1
ATOM 1326 N N . LEU A 1 168 ? 26.085 4.201 -4.356 1.00 89.31 168 LEU A N 1
ATOM 1327 C CA . LEU A 1 168 ? 25.290 3.561 -3.300 1.00 89.31 168 LEU A CA 1
ATOM 1328 C C . LEU A 1 168 ? 25.690 4.031 -1.898 1.00 89.31 168 LEU A C 1
ATOM 1330 O O . LEU A 1 168 ? 26.899 4.303 -1.708 1.00 89.31 168 LEU A O 1
#

Mean predicted aligned error: 11.86 Å